Protein AF-A0A378AZD0-F1 (afdb_monomer_lite)

Secondary structure (DSSP, 8-state):
-GGGGGHHHHT--SHHHHHHHHHHHHHHHHHHHHHHHHHHHHHHHHHHHS------SS-TTGGGGSHHHHHHHHHHHHHHHTHHHHHHHHHHHHHHHHHHHHHS---SS-----S-------PPTT--HHHHHHHHHHHHHHHTTSTT-S------SSPPP--STTPPPPPPPPPP--

Radius of gyration: 32.62 Å; chains: 1; bounding box: 59×35×90 Å

Foldseek 3Di:
DCLVVCVVQCPDDDPVNVVSVVVNVVVNVVVVVVVVCCVPVVVVCVVVPDDPPDPDPPPPVVVCPPPVNVVVVVVVVVCVVPVVVVVVVVVVVVVVVVVVVVVDDPPVDDPPPDLDDDDDDDDDPPDDLVVQVVVQVVVVVVLVPDPSRPDDDDDGQWFDDCPDPPDDIDHRDDDDDD

InterPro domains:
  IPR001036 Acriflavin resistance protein [PF00873] (4-158)
  IPR001036 Acriflavin resistance protein [PTHR32063] (2-159)

Structure (mmCIF, N/CA/C/O backbone):
data_AF-A0A378AZD0-F1
#
_entry.id   AF-A0A378AZD0-F1
#
loop_
_atom_site.group_PDB
_atom_site.id
_atom_site.type_symbol
_atom_site.label_atom_id
_atom_site.label_alt_id
_atom_site.label_comp_id
_atom_site.label_asym_id
_atom_site.label_entity_id
_atom_site.label_seq_id
_atom_site.pdbx_PDB_ins_code
_atom_site.Cartn_x
_atom_site.Cartn_y
_atom_site.Cartn_z
_atom_site.occupancy
_atom_site.B_iso_or_equiv
_atom_site.auth_seq_id
_atom_site.auth_comp_id
_atom_site.auth_asym_id
_atom_site.auth_atom_id
_atom_site.pdbx_PDB_model_num
ATOM 1 N N . MET A 1 1 ? 16.806 6.838 -9.734 1.00 48.53 1 MET A N 1
ATOM 2 C CA . MET A 1 1 ? 16.761 6.603 -8.277 1.00 48.53 1 MET A CA 1
ATOM 3 C C . MET A 1 1 ? 15.336 6.814 -7.785 1.00 48.53 1 MET A C 1
ATOM 5 O O . MET A 1 1 ? 14.955 7.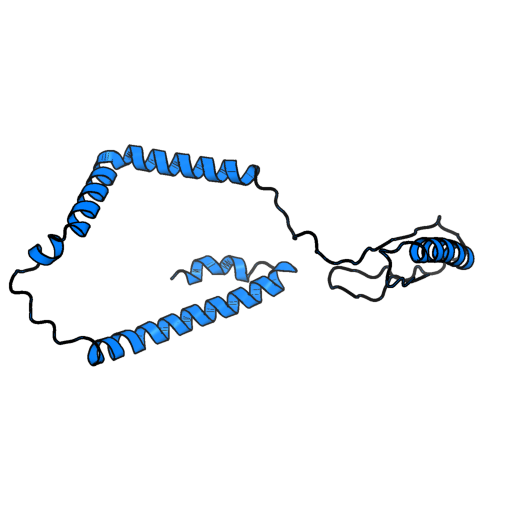938 -7.492 1.00 48.53 1 MET A O 1
ATOM 9 N N . THR A 1 2 ? 14.528 5.755 -7.748 1.00 61.97 2 THR A N 1
ATOM 10 C CA . THR A 1 2 ? 13.168 5.778 -7.173 1.00 61.97 2 THR A CA 1
ATOM 11 C C . THR A 1 2 ? 13.179 6.029 -5.660 1.00 61.97 2 THR A C 1
ATOM 13 O O . THR A 1 2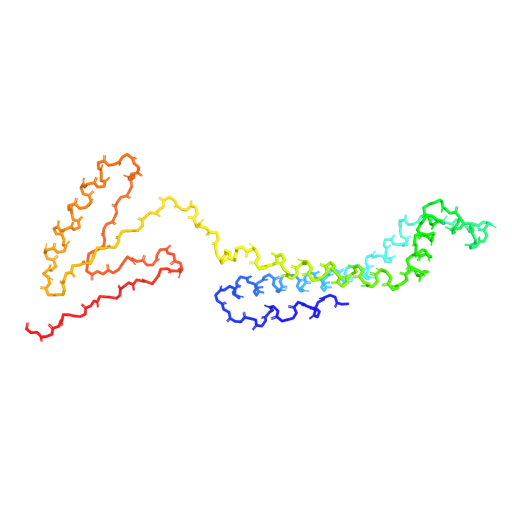 ? 12.199 6.533 -5.129 1.00 61.97 2 THR A O 1
ATOM 16 N N . ALA A 1 3 ? 14.310 5.777 -4.986 1.00 52.34 3 ALA A N 1
ATOM 17 C CA . ALA A 1 3 ? 14.507 5.983 -3.548 1.00 52.34 3 ALA A CA 1
ATOM 18 C C . ALA A 1 3 ? 14.202 7.415 -3.059 1.00 52.34 3 ALA A C 1
ATOM 20 O O . ALA A 1 3 ? 13.653 7.582 -1.976 1.00 52.34 3 ALA A O 1
ATOM 21 N N . VAL A 1 4 ? 14.478 8.450 -3.867 1.00 59.47 4 VAL A N 1
ATOM 22 C CA . VAL A 1 4 ? 14.195 9.854 -3.497 1.00 59.47 4 VAL A CA 1
ATOM 23 C C . VAL A 1 4 ? 12.686 10.129 -3.430 1.00 59.47 4 VAL A C 1
ATOM 25 O O . VAL A 1 4 ? 12.242 10.920 -2.606 1.00 59.47 4 VAL A O 1
ATOM 28 N N . GLY A 1 5 ? 11.878 9.422 -4.229 1.00 60.59 5 GLY A N 1
ATOM 29 C CA . GLY A 1 5 ? 10.417 9.562 -4.226 1.00 60.59 5 GLY A CA 1
ATOM 30 C C . GLY A 1 5 ? 9.735 9.007 -2.970 1.00 60.59 5 GLY A C 1
ATOM 31 O O . GLY A 1 5 ? 8.611 9.396 -2.675 1.00 60.59 5 GLY A O 1
ATOM 32 N N . PHE A 1 6 ? 10.414 8.143 -2.209 1.00 58.72 6 PHE A N 1
ATOM 33 C CA . PHE A 1 6 ? 9.895 7.568 -0.960 1.00 58.72 6 PHE A CA 1
ATOM 34 C C . PHE A 1 6 ? 10.314 8.350 0.292 1.00 58.72 6 PHE A C 1
ATOM 36 O O . PHE A 1 6 ? 9.790 8.093 1.373 1.00 58.72 6 PHE A O 1
ATOM 43 N N . MET A 1 7 ? 11.219 9.324 0.153 1.00 60.09 7 MET A N 1
ATOM 44 C CA . MET A 1 7 ? 11.733 10.145 1.252 1.00 60.09 7 MET A CA 1
ATOM 45 C C . MET A 1 7 ? 10.631 10.865 2.060 1.00 60.09 7 MET A C 1
ATOM 47 O O . MET A 1 7 ? 10.711 10.828 3.286 1.00 60.09 7 MET A O 1
ATOM 51 N N . PRO A 1 8 ? 9.566 11.442 1.459 1.00 58.66 8 PRO A N 1
ATOM 52 C CA . PRO A 1 8 ? 8.522 12.123 2.232 1.00 58.66 8 PRO A CA 1
ATOM 53 C C . PRO A 1 8 ? 7.730 11.190 3.163 1.00 58.66 8 PRO A C 1
ATOM 55 O O . PRO A 1 8 ? 7.283 11.618 4.222 1.00 58.66 8 PRO A O 1
ATOM 58 N N . ASN A 1 9 ? 7.587 9.908 2.803 1.00 53.44 9 ASN A N 1
ATOM 59 C CA . ASN A 1 9 ? 6.835 8.930 3.595 1.00 53.44 9 ASN A CA 1
ATOM 60 C C . ASN A 1 9 ? 7.584 8.500 4.870 1.00 53.44 9 ASN A C 1
ATOM 62 O O . ASN A 1 9 ? 6.956 8.102 5.844 1.00 53.44 9 ASN A O 1
ATOM 66 N N . GLY A 1 10 ? 8.919 8.606 4.877 1.00 52.84 10 GLY A N 1
ATOM 67 C CA . GLY A 1 10 ? 9.753 8.304 6.045 1.00 52.84 10 GLY A CA 1
ATOM 68 C C . GLY A 1 10 ? 9.723 9.380 7.139 1.00 52.84 10 GLY A C 1
ATOM 69 O O . GLY A 1 10 ? 10.073 9.089 8.277 1.00 52.84 10 GLY A O 1
ATOM 70 N N . PHE A 1 11 ? 9.281 10.606 6.825 1.00 56.31 11 PHE A N 1
ATOM 71 C CA . PHE A 1 11 ? 9.228 11.734 7.771 1.00 56.31 11 PHE A CA 1
ATOM 72 C C . PHE A 1 11 ? 7.817 12.043 8.307 1.00 56.31 11 PHE A C 1
ATOM 74 O O . PHE A 1 11 ? 7.649 12.979 9.088 1.00 56.31 11 PHE A O 1
ATOM 81 N N . ALA A 1 12 ? 6.793 11.274 7.920 1.00 46.94 12 ALA A N 1
ATOM 82 C CA . ALA A 1 12 ? 5.427 11.467 8.400 1.00 46.94 12 ALA A CA 1
ATOM 83 C C . ALA A 1 12 ? 5.257 10.893 9.823 1.00 46.94 12 ALA A C 1
ATOM 85 O O . ALA A 1 12 ? 5.116 9.685 10.012 1.00 46.94 12 ALA A O 1
ATOM 86 N N . GLN A 1 13 ? 5.274 11.763 10.837 1.00 48.28 13 GLN A N 1
ATOM 87 C CA . GLN A 1 13 ? 5.072 11.387 12.239 1.00 48.28 13 GLN A CA 1
ATOM 88 C C . GLN A 1 13 ? 3.575 11.247 12.572 1.00 48.28 13 GLN A C 1
ATOM 90 O O . GLN A 1 13 ? 2.888 12.228 12.843 1.00 48.28 13 GLN A O 1
ATOM 95 N N . SER A 1 14 ? 3.061 10.018 12.566 1.00 53.12 14 SER A N 1
ATOM 96 C CA . SER A 1 14 ? 1.822 9.641 13.269 1.00 53.12 14 SER A CA 1
ATOM 97 C C . SER A 1 14 ? 1.909 8.176 13.715 1.00 53.12 14 SER A C 1
ATOM 99 O O . SER A 1 14 ? 2.876 7.497 13.386 1.00 53.12 14 SER A O 1
ATOM 101 N N . THR A 1 15 ? 0.921 7.647 14.437 1.00 47.41 15 THR A N 1
ATOM 102 C CA . THR A 1 15 ? 0.845 6.226 14.844 1.00 47.41 15 THR A CA 1
ATOM 103 C C . THR A 1 15 ? 0.837 5.256 13.646 1.00 47.41 15 THR A C 1
ATOM 105 O O . THR A 1 15 ? 1.221 4.098 13.776 1.00 47.41 15 THR A O 1
ATOM 108 N N . ALA A 1 16 ? 0.471 5.731 12.448 1.00 51.31 16 ALA A N 1
ATOM 109 C CA . ALA A 1 16 ? 0.662 5.006 11.184 1.00 51.31 16 ALA A CA 1
ATOM 110 C C . ALA A 1 16 ? 2.125 5.046 10.684 1.00 51.31 16 ALA A C 1
ATOM 112 O O . ALA A 1 16 ? 2.561 4.183 9.924 1.00 51.31 16 ALA A O 1
ATOM 113 N N . GLY A 1 17 ? 2.886 6.040 11.137 1.00 50.47 17 GLY A N 1
ATOM 114 C CA . GLY A 1 17 ? 4.304 6.261 10.883 1.00 50.47 17 GLY A CA 1
ATOM 115 C C . GLY A 1 17 ? 5.227 5.247 11.554 1.00 50.47 17 GLY A C 1
ATOM 116 O O . GLY A 1 17 ? 6.285 4.987 11.006 1.00 50.47 17 GLY A O 1
ATOM 117 N N . GLU A 1 18 ? 4.849 4.601 12.662 1.00 58.09 18 GLU A N 1
ATOM 118 C CA . GLU A 1 18 ? 5.684 3.544 13.268 1.00 58.09 18 GLU A CA 1
ATOM 119 C C . GLU A 1 18 ? 5.744 2.296 12.362 1.00 58.09 18 GLU A C 1
ATOM 121 O O . GLU A 1 18 ? 6.824 1.784 12.057 1.00 58.09 18 GLU A O 1
ATOM 126 N N . TYR A 1 19 ? 4.598 1.885 11.805 1.00 58.69 19 TYR A N 1
ATOM 127 C CA . TYR A 1 19 ? 4.525 0.821 10.797 1.00 58.69 19 TYR A CA 1
ATOM 128 C C . TYR A 1 19 ? 5.095 1.256 9.438 1.00 58.69 19 TYR A C 1
ATOM 130 O O . TYR A 1 19 ? 5.843 0.503 8.808 1.00 58.69 19 TYR A O 1
ATOM 138 N N . ALA A 1 20 ? 4.783 2.473 8.981 1.00 63.88 20 ALA A N 1
ATOM 139 C CA . ALA A 1 20 ? 5.279 2.985 7.703 1.00 63.88 20 ALA A CA 1
ATOM 140 C C . ALA A 1 20 ? 6.798 3.250 7.709 1.00 63.88 20 ALA A C 1
ATOM 142 O O . ALA A 1 20 ? 7.456 3.036 6.689 1.00 63.88 20 ALA A O 1
ATOM 143 N N . SER A 1 21 ? 7.370 3.651 8.849 1.00 64.12 21 SER A N 1
ATOM 144 C CA . SER A 1 21 ? 8.811 3.877 9.029 1.00 64.12 21 SER A CA 1
ATOM 145 C C . SER A 1 21 ? 9.600 2.575 8.916 1.00 64.12 21 SER A C 1
ATOM 147 O O . SER A 1 21 ? 10.607 2.526 8.209 1.00 64.12 21 SER A O 1
ATOM 149 N N . ASN A 1 22 ? 9.115 1.481 9.517 1.00 75.19 22 ASN A N 1
ATOM 150 C CA . ASN A 1 22 ? 9.787 0.187 9.390 1.00 75.19 22 ASN A CA 1
ATOM 151 C C . ASN A 1 22 ? 9.816 -0.299 7.928 1.00 75.19 22 ASN A C 1
ATOM 153 O O . ASN A 1 22 ? 10.861 -0.705 7.419 1.00 75.19 22 ASN A O 1
ATOM 157 N N . VAL A 1 23 ? 8.694 -0.181 7.206 1.00 77.44 23 VAL A N 1
ATOM 158 C CA . VAL A 1 23 ? 8.630 -0.519 5.771 1.00 77.44 23 VAL A CA 1
ATOM 159 C C . VAL A 1 23 ? 9.570 0.365 4.948 1.00 77.44 23 VAL A C 1
ATOM 161 O O . VAL A 1 23 ? 10.240 -0.136 4.045 1.00 77.44 23 VAL A O 1
ATOM 164 N N . PHE A 1 24 ? 9.669 1.658 5.268 1.00 74.56 24 PHE A N 1
ATOM 165 C CA . PHE A 1 24 ? 10.595 2.571 4.600 1.00 74.56 24 PHE A CA 1
ATOM 166 C C . PHE A 1 24 ? 12.053 2.109 4.726 1.00 74.56 24 PHE A C 1
ATOM 168 O O . PHE A 1 24 ? 12.743 2.007 3.709 1.00 74.56 24 PHE A O 1
ATOM 175 N N . TRP A 1 25 ? 12.511 1.770 5.935 1.00 77.81 25 TRP A N 1
ATOM 176 C CA . TRP A 1 25 ? 13.877 1.280 6.147 1.00 77.81 25 TRP A CA 1
ATOM 177 C C . TRP A 1 25 ? 14.139 -0.048 5.434 1.00 77.81 25 TRP A C 1
ATOM 179 O O . TRP A 1 25 ? 15.169 -0.185 4.770 1.00 77.81 25 TRP A O 1
ATOM 189 N N . ILE A 1 26 ? 13.191 -0.991 5.492 1.00 85.69 26 ILE A N 1
ATOM 190 C CA . ILE A 1 26 ? 13.295 -2.288 4.804 1.00 85.69 26 ILE A CA 1
ATOM 191 C C . ILE A 1 26 ? 13.440 -2.086 3.292 1.00 85.69 26 ILE A C 1
ATOM 193 O O . ILE A 1 26 ? 14.370 -2.614 2.682 1.00 85.69 26 ILE A O 1
ATOM 197 N N . VAL A 1 2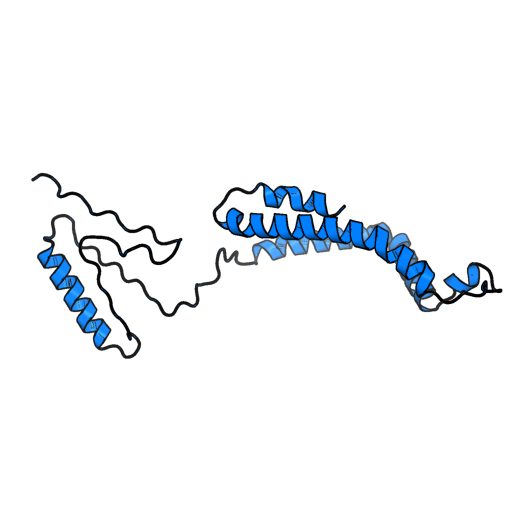7 ? 12.556 -1.296 2.678 1.00 83.44 27 VAL A N 1
ATOM 198 C CA . VAL A 1 27 ? 12.573 -1.052 1.227 1.00 83.44 27 VAL A CA 1
ATOM 199 C C . VAL A 1 27 ? 13.803 -0.242 0.817 1.00 83.44 27 VAL A C 1
ATOM 201 O O . VAL A 1 27 ? 14.426 -0.548 -0.200 1.00 83.44 27 VAL A O 1
ATOM 204 N N . GLY A 1 28 ? 14.188 0.764 1.605 1.00 82.81 28 GLY A N 1
ATOM 205 C CA . GLY A 1 28 ? 15.366 1.589 1.346 1.00 82.81 28 GLY A CA 1
ATOM 206 C C . GLY A 1 28 ? 16.655 0.767 1.337 1.00 82.81 28 GLY A C 1
ATOM 207 O O . GLY A 1 28 ? 17.402 0.804 0.356 1.00 82.81 28 GLY A O 1
ATOM 208 N N . ILE A 1 29 ? 16.882 -0.029 2.386 1.00 87.19 29 ILE A N 1
ATOM 209 C CA . ILE A 1 29 ? 18.045 -0.921 2.476 1.00 87.19 29 ILE A CA 1
ATOM 210 C C . ILE A 1 29 ? 17.991 -1.982 1.368 1.00 87.19 29 ILE A C 1
ATOM 212 O O . ILE A 1 29 ? 19.007 -2.217 0.714 1.00 87.19 29 ILE A O 1
ATOM 216 N N . ALA A 1 30 ? 16.821 -2.569 1.090 1.00 89.44 30 ALA A N 1
ATOM 217 C CA . ALA A 1 30 ? 16.664 -3.564 0.028 1.00 89.44 30 ALA A CA 1
ATOM 218 C C . ALA A 1 30 ? 16.992 -3.005 -1.366 1.00 89.44 30 ALA A C 1
ATOM 220 O O . ALA A 1 30 ? 17.648 -3.688 -2.151 1.00 89.44 30 ALA A O 1
ATOM 221 N N . LEU A 1 31 ? 16.597 -1.767 -1.682 1.00 88.44 31 LEU A N 1
ATOM 222 C CA . LEU A 1 31 ? 16.922 -1.128 -2.964 1.00 88.44 31 LEU A CA 1
ATOM 223 C C . LEU A 1 31 ? 18.421 -0.844 -3.104 1.00 88.44 31 LEU A C 1
ATOM 225 O O . LEU A 1 31 ? 18.983 -1.068 -4.177 1.00 88.44 31 LEU A O 1
ATOM 229 N N . ILE A 1 32 ? 19.076 -0.382 -2.034 1.00 88.62 32 ILE A N 1
ATOM 230 C CA . ILE A 1 32 ? 20.527 -0.140 -2.033 1.00 88.62 32 ILE A CA 1
ATOM 231 C C . ILE A 1 32 ? 21.280 -1.466 -2.178 1.00 88.62 32 ILE A C 1
ATOM 233 O O . ILE A 1 32 ? 22.140 -1.591 -3.050 1.00 88.62 32 ILE A O 1
ATOM 237 N N . ALA A 1 33 ? 20.919 -2.478 -1.384 1.00 92.12 33 ALA A N 1
ATOM 238 C CA . ALA A 1 33 ? 21.508 -3.810 -1.472 1.00 92.12 33 ALA A CA 1
ATOM 239 C C . ALA A 1 33 ? 21.285 -4.431 -2.860 1.00 92.12 33 ALA A C 1
ATOM 241 O O . ALA A 1 33 ? 22.228 -4.930 -3.470 1.00 92.12 33 ALA A O 1
ATOM 242 N N . SER A 1 34 ? 20.070 -4.329 -3.410 1.00 92.00 34 SER A N 1
ATOM 243 C CA . SER A 1 34 ? 19.749 -4.806 -4.758 1.00 92.00 34 SER A CA 1
ATOM 244 C C . SER A 1 34 ? 20.562 -4.091 -5.832 1.00 92.00 34 SER A C 1
ATOM 246 O O . SER A 1 34 ? 20.947 -4.737 -6.805 1.00 92.00 34 SER A O 1
ATOM 248 N N . TRP A 1 35 ? 20.827 -2.791 -5.688 1.00 92.69 35 TRP A N 1
ATOM 249 C CA . TRP A 1 35 ? 21.672 -2.055 -6.626 1.00 92.69 35 TRP A CA 1
ATOM 250 C C . TRP A 1 35 ? 23.121 -2.551 -6.580 1.00 92.69 35 TRP A C 1
ATOM 252 O O . TRP A 1 35 ? 23.690 -2.831 -7.634 1.00 92.69 35 TRP A O 1
ATOM 262 N N . ILE A 1 36 ? 23.687 -2.745 -5.384 1.00 93.31 36 ILE A N 1
ATOM 263 C CA . ILE A 1 36 ? 25.045 -3.294 -5.215 1.00 93.31 36 ILE A CA 1
ATOM 264 C C . ILE A 1 36 ? 25.134 -4.687 -5.846 1.00 93.31 36 ILE A C 1
ATOM 266 O O . ILE A 1 36 ? 26.022 -4.950 -6.659 1.00 93.31 36 ILE A O 1
ATOM 270 N N . VAL A 1 37 ? 24.180 -5.566 -5.522 1.00 93.75 37 VAL A N 1
ATOM 271 C CA . VAL A 1 37 ? 24.113 -6.919 -6.087 1.00 93.75 37 VAL A CA 1
ATOM 272 C C . VAL A 1 37 ? 23.986 -6.856 -7.606 1.00 93.75 37 VAL A C 1
ATOM 274 O O . VAL A 1 37 ? 24.740 -7.532 -8.293 1.00 93.75 37 VAL A O 1
ATOM 277 N N . ALA A 1 38 ? 23.106 -6.018 -8.156 1.00 92.06 38 ALA A N 1
ATOM 278 C CA . ALA A 1 38 ? 22.947 -5.890 -9.601 1.00 92.06 38 ALA A CA 1
ATOM 279 C C . ALA A 1 38 ? 24.237 -5.411 -10.284 1.00 92.06 38 ALA A C 1
ATOM 281 O O . ALA A 1 38 ? 24.615 -5.974 -11.309 1.00 92.06 38 ALA A O 1
ATOM 282 N N . VAL A 1 39 ? 24.942 -4.426 -9.725 1.00 92.44 39 VAL A N 1
ATOM 283 C CA . VAL A 1 39 ? 26.189 -3.904 -10.311 1.00 92.44 39 VAL A CA 1
ATOM 284 C C . VAL A 1 39 ? 27.319 -4.938 -10.280 1.00 92.44 39 VAL A C 1
ATOM 286 O O . VAL A 1 39 ? 28.122 -4.961 -11.206 1.00 92.44 39 VAL A O 1
ATOM 289 N N . ILE A 1 40 ? 27.374 -5.810 -9.269 1.00 91.56 40 ILE A N 1
ATOM 290 C CA . ILE A 1 40 ? 28.446 -6.810 -9.116 1.00 91.56 40 ILE A CA 1
ATOM 291 C C . ILE A 1 40 ? 28.102 -8.132 -9.818 1.00 91.56 40 ILE A C 1
ATOM 293 O O . ILE A 1 40 ? 28.906 -8.668 -10.581 1.00 91.56 40 ILE A O 1
ATOM 297 N N . PHE A 1 41 ? 26.902 -8.667 -9.594 1.00 89.00 41 PHE A N 1
ATOM 298 C CA . PHE A 1 41 ? 26.500 -9.975 -10.115 1.00 89.00 41 PHE A CA 1
ATOM 299 C C . PHE A 1 41 ? 26.119 -9.932 -11.592 1.00 89.00 41 PHE A C 1
ATOM 301 O O . PHE A 1 41 ? 26.396 -10.896 -12.298 1.00 89.00 41 PHE A O 1
ATOM 308 N N . THR A 1 42 ? 25.522 -8.845 -12.097 1.00 90.31 42 THR A N 1
ATOM 309 C CA . THR A 1 42 ? 25.151 -8.764 -13.524 1.00 90.31 42 THR A CA 1
ATOM 310 C C . THR A 1 42 ? 26.358 -8.894 -14.459 1.00 90.31 42 THR A C 1
ATOM 312 O O . THR A 1 42 ? 26.271 -9.703 -15.381 1.00 90.31 42 THR A O 1
ATOM 315 N N . PRO A 1 43 ? 27.492 -8.185 -14.268 1.00 87.38 43 PRO A N 1
ATOM 316 C CA . PRO A 1 43 ? 28.665 -8.400 -15.114 1.00 87.38 43 PRO A CA 1
ATOM 317 C C . PRO A 1 43 ? 29.308 -9.769 -14.871 1.00 87.38 43 PRO A C 1
ATOM 319 O O . PRO A 1 43 ? 29.738 -10.406 -15.828 1.00 87.38 43 PRO A O 1
ATOM 322 N N . TRP A 1 44 ? 29.325 -10.264 -13.628 1.00 87.81 44 TRP A N 1
ATOM 323 C CA . TRP A 1 44 ? 29.899 -11.575 -13.309 1.00 87.81 44 TRP A CA 1
ATOM 324 C C . TRP A 1 44 ? 29.152 -12.730 -13.999 1.00 87.81 44 TRP A C 1
ATOM 326 O O . TRP A 1 44 ? 29.775 -13.557 -14.672 1.00 87.81 44 TRP A O 1
ATOM 336 N N . LEU A 1 45 ? 27.816 -12.736 -13.918 1.00 84.75 45 LEU A N 1
ATOM 337 C CA . LEU A 1 45 ? 26.948 -13.645 -14.676 1.00 84.75 45 LEU A CA 1
ATOM 338 C C . LEU A 1 45 ? 27.048 -13.373 -16.180 1.00 84.75 45 LEU A C 1
ATOM 340 O O . LEU A 1 45 ? 27.027 -14.306 -16.976 1.00 84.75 45 LEU A O 1
ATOM 344 N N . GLY A 1 46 ? 27.204 -12.105 -16.564 1.00 82.69 46 GLY A N 1
ATOM 345 C CA . GLY A 1 46 ? 27.435 -11.659 -17.933 1.00 82.69 46 GLY A CA 1
ATOM 346 C C . GLY A 1 46 ? 28.595 -12.387 -18.615 1.00 82.69 46 GLY A C 1
ATOM 347 O O . GLY A 1 46 ? 28.475 -12.778 -19.768 1.00 82.69 46 GLY A O 1
ATOM 348 N N . VAL A 1 47 ? 29.692 -12.610 -17.893 1.00 83.62 47 VAL A N 1
ATOM 349 C CA . VAL A 1 47 ? 30.882 -13.301 -18.413 1.00 83.62 47 VAL A CA 1
ATOM 350 C C . VAL A 1 47 ? 30.737 -14.828 -18.376 1.00 83.62 47 VAL A C 1
ATOM 352 O O . VAL A 1 47 ? 31.273 -15.504 -19.245 1.00 83.62 47 VAL A O 1
ATOM 355 N N . HIS A 1 48 ? 30.010 -15.386 -17.403 1.00 80.12 48 HIS A N 1
ATOM 356 C CA . HIS A 1 48 ? 29.936 -16.843 -17.206 1.00 80.12 48 HIS A CA 1
ATOM 357 C C . HIS A 1 48 ? 28.770 -17.529 -17.931 1.00 80.12 48 HIS A C 1
ATOM 359 O O . HIS A 1 48 ? 28.874 -18.705 -18.270 1.00 80.12 48 HIS A O 1
ATOM 365 N N . LEU A 1 49 ? 27.648 -16.834 -18.138 1.00 81.44 49 LEU A N 1
ATOM 366 C CA . LEU A 1 49 ? 26.422 -17.415 -18.702 1.00 81.44 49 LEU A CA 1
ATOM 367 C C . LEU A 1 49 ? 26.132 -16.994 -20.141 1.00 81.44 49 LEU A C 1
ATOM 369 O O . LEU A 1 49 ? 25.323 -17.660 -20.790 1.00 81.44 49 LEU A O 1
ATOM 373 N N . LEU A 1 50 ? 26.712 -15.900 -20.649 1.00 76.56 50 LEU A N 1
ATOM 374 C CA . LEU A 1 50 ? 26.455 -15.517 -22.036 1.00 76.56 50 LEU A CA 1
ATOM 375 C C . LEU A 1 50 ? 27.303 -16.386 -22.973 1.00 76.56 50 LEU A C 1
ATOM 377 O O . LEU A 1 50 ? 28.526 -16.309 -22.917 1.00 76.56 50 LEU A O 1
ATOM 381 N N . PRO A 1 51 ? 26.680 -17.165 -23.875 1.00 72.00 51 PRO A N 1
ATOM 382 C CA . PRO A 1 51 ? 27.418 -17.817 -24.945 1.00 72.00 51 PRO A CA 1
ATOM 383 C C . PRO A 1 51 ? 28.011 -16.759 -25.878 1.00 72.00 51 PRO A C 1
ATOM 385 O O . PRO A 1 51 ? 27.369 -15.731 -26.131 1.00 72.00 51 PRO A O 1
ATOM 388 N N . ASP A 1 52 ? 29.194 -17.041 -26.430 1.00 70.25 52 ASP A N 1
ATOM 389 C CA . ASP A 1 52 ? 29.849 -16.201 -27.433 1.00 70.25 52 ASP A CA 1
ATOM 390 C C . ASP A 1 52 ? 28.890 -15.933 -28.595 1.00 70.25 52 ASP A C 1
ATOM 392 O O . ASP A 1 52 ? 28.636 -16.773 -29.469 1.00 70.25 52 ASP A O 1
ATOM 396 N N . ARG A 1 53 ? 28.300 -14.736 -28.597 1.00 59.66 53 ARG A N 1
ATOM 397 C CA . ARG A 1 53 ? 27.430 -14.309 -29.684 1.00 59.66 53 ARG A CA 1
ATOM 398 C C . ARG A 1 53 ? 28.309 -14.016 -30.887 1.00 59.66 53 ARG A C 1
ATOM 400 O O . ARG A 1 53 ? 28.962 -12.978 -30.945 1.00 59.66 53 ARG A O 1
ATOM 407 N N . LYS A 1 54 ? 28.285 -14.925 -31.867 1.00 58.22 54 LYS A N 1
ATOM 408 C CA . LYS A 1 54 ? 28.842 -14.673 -33.200 1.00 58.22 54 LYS A CA 1
ATOM 409 C C . LYS A 1 54 ? 28.304 -13.326 -33.706 1.00 58.22 54 LYS A C 1
ATOM 411 O O . LYS A 1 54 ? 27.088 -13.117 -33.631 1.00 58.22 54 LYS A O 1
ATOM 416 N N . PRO A 1 55 ? 29.164 -12.417 -34.196 1.00 56.62 55 PRO A N 1
ATOM 417 C CA . PRO A 1 55 ? 28.713 -11.141 -34.728 1.00 56.62 55 PRO A CA 1
ATOM 418 C C . PRO A 1 55 ? 27.706 -11.418 -35.844 1.00 56.62 55 PRO A C 1
ATOM 420 O O . PRO A 1 55 ? 27.979 -12.167 -36.782 1.00 56.62 55 PRO A O 1
ATOM 423 N N . VAL A 1 56 ? 26.499 -10.876 -35.694 1.00 57.19 56 VAL A N 1
ATOM 424 C CA . VAL A 1 56 ? 25.432 -11.046 -36.677 1.00 57.19 56 VAL A CA 1
ATOM 425 C C . VAL A 1 56 ? 25.899 -10.366 -37.964 1.00 57.19 56 VAL A C 1
ATOM 427 O O . VAL A 1 56 ? 26.061 -9.150 -38.000 1.00 57.19 56 VAL A O 1
ATOM 430 N N . ALA A 1 57 ? 26.147 -11.158 -39.009 1.00 54.31 57 ALA A N 1
ATOM 431 C CA . ALA A 1 57 ? 26.662 -10.688 -40.299 1.00 54.31 57 ALA A CA 1
ATOM 432 C C . ALA A 1 57 ? 25.722 -9.691 -41.006 1.00 54.31 57 ALA A C 1
ATOM 434 O O . ALA A 1 57 ? 26.146 -8.932 -41.872 1.00 54.31 57 ALA A O 1
ATOM 435 N N . ALA A 1 58 ? 24.447 -9.654 -40.615 1.00 53.38 58 ALA A N 1
ATOM 436 C CA . ALA A 1 58 ? 23.526 -8.603 -41.004 1.00 53.38 58 ALA A CA 1
ATOM 437 C C . ALA A 1 58 ? 23.636 -7.469 -39.977 1.00 53.38 58 ALA A C 1
ATOM 439 O O . ALA A 1 58 ? 23.129 -7.589 -38.861 1.00 53.38 58 ALA A O 1
ATOM 440 N N . GLY A 1 59 ? 24.350 -6.402 -40.347 1.00 56.50 59 GLY A N 1
ATOM 441 C CA . GLY A 1 59 ? 24.597 -5.234 -39.502 1.00 56.50 59 GLY A CA 1
ATOM 442 C C . GLY A 1 59 ? 23.331 -4.650 -38.867 1.00 56.50 59 GLY A C 1
ATOM 443 O O . GLY A 1 59 ? 22.216 -5.028 -39.215 1.00 56.50 59 GLY A O 1
ATOM 444 N N . HIS A 1 60 ? 23.525 -3.703 -37.942 1.00 56.56 60 HIS A N 1
ATOM 445 C CA . HIS A 1 60 ? 22.553 -3.044 -37.048 1.00 56.56 60 HIS A CA 1
ATOM 446 C C . HIS A 1 60 ? 21.086 -2.892 -37.524 1.00 56.56 60 HIS A C 1
ATOM 448 O O . HIS A 1 60 ? 20.200 -2.809 -36.683 1.00 56.56 60 HIS A O 1
ATOM 454 N N . ALA A 1 61 ? 20.794 -2.886 -38.826 1.00 57.84 61 ALA A N 1
ATOM 455 C CA . ALA A 1 61 ? 19.455 -2.944 -39.411 1.00 57.84 61 ALA A CA 1
ATOM 456 C C . ALA A 1 61 ? 18.657 -4.233 -39.098 1.00 57.84 61 ALA A C 1
ATOM 458 O O . ALA A 1 61 ? 17.461 -4.137 -38.832 1.00 57.84 61 ALA A O 1
ATOM 459 N N . ALA A 1 62 ? 19.278 -5.421 -39.061 1.00 59.09 62 ALA A N 1
ATOM 460 C CA . ALA A 1 62 ? 18.546 -6.683 -38.851 1.00 59.09 62 ALA A CA 1
ATOM 461 C C . ALA A 1 62 ? 17.981 -6.837 -37.425 1.00 59.09 62 ALA A C 1
ATOM 463 O O . ALA A 1 62 ? 16.964 -7.498 -37.218 1.00 59.09 62 ALA A O 1
ATOM 464 N N . LEU A 1 63 ? 18.596 -6.175 -36.438 1.00 60.81 63 LEU A N 1
ATOM 465 C CA . LEU A 1 63 ? 18.099 -6.135 -35.056 1.00 60.81 63 LEU A CA 1
ATOM 466 C C . LEU A 1 63 ? 16.784 -5.343 -34.944 1.00 60.81 63 LEU A C 1
ATOM 468 O O . LEU A 1 63 ? 15.915 -5.680 -34.136 1.00 60.81 63 LEU A O 1
ATOM 472 N N . TYR A 1 64 ? 16.614 -4.326 -35.793 1.00 60.97 64 TYR A N 1
ATOM 473 C CA . TYR A 1 64 ? 15.437 -3.458 -35.825 1.00 60.97 64 TYR A CA 1
ATOM 474 C C . TYR A 1 64 ? 14.327 -3.953 -36.755 1.00 60.97 64 TYR A C 1
ATOM 476 O O . TYR A 1 64 ? 13.248 -3.365 -36.776 1.00 60.97 64 TYR A O 1
ATOM 484 N N . ASP A 1 65 ? 14.537 -5.050 -37.482 1.00 66.19 65 ASP A N 1
ATOM 485 C CA . ASP A 1 65 ? 13.532 -5.587 -38.403 1.00 66.19 65 ASP A CA 1
ATOM 486 C C . ASP A 1 65 ? 12.665 -6.696 -37.794 1.00 66.19 65 ASP A C 1
ATOM 488 O O . ASP A 1 65 ? 11.876 -7.363 -38.463 1.00 66.19 65 ASP A O 1
ATOM 492 N N . THR A 1 66 ? 12.744 -6.871 -36.471 1.00 80.62 66 THR A N 1
ATOM 493 C CA . THR A 1 66 ? 11.827 -7.767 -35.770 1.00 80.62 66 THR A CA 1
ATOM 494 C C . THR A 1 66 ? 10.388 -7.232 -35.833 1.00 80.62 66 THR A C 1
ATOM 496 O O . THR A 1 66 ? 10.129 -6.048 -35.584 1.00 80.62 66 THR A O 1
ATOM 499 N N . PRO A 1 67 ? 9.385 -8.098 -36.074 1.00 80.69 67 PRO A N 1
ATOM 500 C CA . PRO A 1 67 ? 7.993 -7.672 -36.242 1.00 80.69 67 PRO A CA 1
ATOM 501 C C . PRO A 1 67 ? 7.419 -6.971 -35.000 1.00 80.69 67 PRO A C 1
ATOM 503 O O . PRO A 1 67 ? 6.534 -6.122 -35.120 1.00 80.69 67 PRO A O 1
ATOM 506 N N . ARG A 1 68 ? 7.936 -7.277 -33.800 1.00 83.31 68 ARG A N 1
ATOM 507 C CA . ARG A 1 68 ? 7.584 -6.574 -32.553 1.00 83.31 68 ARG A CA 1
A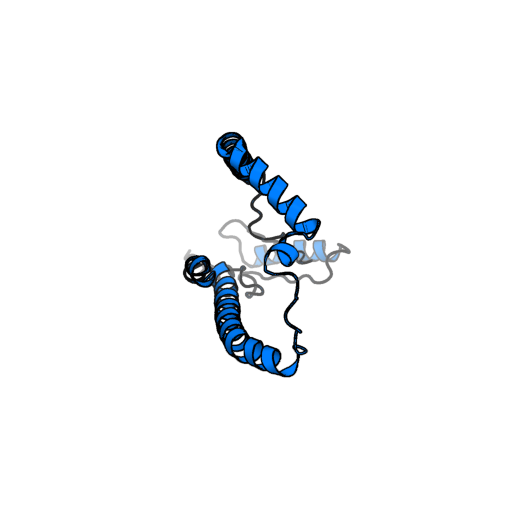TOM 508 C C . ARG A 1 68 ? 8.112 -5.139 -32.538 1.00 83.31 68 ARG A C 1
ATOM 510 O O . ARG A 1 68 ? 7.350 -4.228 -32.216 1.00 83.31 68 ARG A O 1
ATOM 517 N N . TYR A 1 69 ? 9.366 -4.933 -32.940 1.00 84.75 69 TYR A N 1
ATOM 518 C CA . TYR A 1 69 ? 9.968 -3.605 -33.015 1.00 84.75 69 TYR A CA 1
ATOM 519 C C . TYR A 1 69 ? 9.229 -2.722 -34.025 1.00 84.75 69 TYR A C 1
ATOM 521 O O . TYR A 1 69 ? 8.855 -1.595 -33.709 1.00 84.75 69 TYR A O 1
ATOM 529 N N . GLN A 1 70 ? 8.902 -3.260 -35.202 1.00 85.19 70 GLN A N 1
ATOM 530 C CA . GLN A 1 70 ? 8.175 -2.514 -36.232 1.00 85.19 70 GLN A CA 1
ATOM 531 C C . GLN A 1 70 ? 6.741 -2.135 -35.808 1.00 85.19 70 GLN A C 1
ATOM 533 O O . GLN A 1 70 ? 6.238 -1.079 -36.204 1.00 85.19 70 GLN A O 1
ATOM 538 N N . ARG A 1 71 ? 6.064 -2.959 -34.990 1.00 86.69 71 ARG A N 1
ATOM 539 C CA . ARG A 1 71 ? 4.765 -2.599 -34.381 1.00 86.69 71 ARG A CA 1
ATOM 540 C C . ARG A 1 71 ? 4.916 -1.484 -33.351 1.00 86.69 71 ARG A C 1
ATOM 542 O O . ARG A 1 71 ? 4.161 -0.515 -33.408 1.00 86.69 71 ARG A O 1
ATOM 549 N N . PHE A 1 72 ? 5.893 -1.604 -32.452 1.00 88.94 72 PHE A N 1
ATOM 550 C CA . PHE A 1 72 ? 6.185 -0.579 -31.449 1.00 88.94 72 PHE A CA 1
ATOM 551 C C . PHE A 1 72 ? 6.523 0.760 -32.110 1.00 88.94 72 PHE A C 1
ATOM 553 O O . PHE A 1 72 ? 5.917 1.779 -31.783 1.00 88.94 72 PHE A O 1
ATOM 560 N N . ARG A 1 73 ? 7.401 0.743 -33.119 1.00 87.88 73 ARG A N 1
ATOM 561 C CA . ARG A 1 73 ? 7.777 1.922 -33.904 1.00 87.88 73 ARG A CA 1
ATOM 562 C C . ARG A 1 73 ? 6.562 2.580 -34.550 1.00 87.88 73 ARG A C 1
ATOM 564 O O . ARG A 1 73 ? 6.385 3.781 -34.399 1.00 87.88 73 ARG A O 1
ATOM 571 N N . ARG A 1 74 ? 5.682 1.810 -35.201 1.00 89.44 74 ARG A N 1
ATOM 572 C CA . ARG A 1 74 ? 4.440 2.345 -35.794 1.00 89.44 74 ARG A CA 1
ATOM 573 C C . ARG A 1 74 ? 3.530 3.004 -34.759 1.00 89.44 74 ARG A C 1
ATOM 575 O O . ARG A 1 74 ? 2.971 4.064 -35.036 1.00 89.44 74 ARG A O 1
ATOM 582 N N . LEU A 1 75 ? 3.374 2.395 -33.585 1.00 89.31 75 LEU A N 1
ATOM 583 C CA . LEU A 1 75 ? 2.564 2.956 -32.506 1.00 89.31 75 LEU A CA 1
ATOM 584 C C . LEU A 1 75 ? 3.183 4.255 -31.972 1.00 89.31 75 LEU A C 1
ATOM 586 O O . LEU A 1 75 ? 2.489 5.265 -31.879 1.00 89.31 75 LEU A O 1
ATOM 590 N N . LEU A 1 76 ? 4.495 4.262 -31.737 1.00 89.81 76 LEU A N 1
ATOM 591 C CA . LEU A 1 76 ? 5.242 5.436 -31.296 1.00 89.81 76 LEU A CA 1
ATOM 592 C C . LEU A 1 76 ? 5.155 6.588 -32.308 1.00 89.81 76 LEU A C 1
ATOM 594 O O . LEU A 1 76 ? 4.852 7.718 -31.931 1.00 89.81 76 LEU A O 1
ATOM 598 N N . THR A 1 77 ? 5.341 6.315 -33.602 1.00 90.50 77 THR A N 1
ATOM 599 C CA . THR A 1 77 ? 5.224 7.339 -34.651 1.00 90.50 77 THR A CA 1
ATOM 600 C C . THR A 1 77 ? 3.811 7.922 -34.711 1.00 90.50 77 THR A C 1
ATOM 602 O O . THR A 1 77 ? 3.662 9.132 -34.868 1.00 90.50 77 THR A O 1
ATOM 605 N N . ARG A 1 78 ? 2.763 7.107 -34.521 1.00 90.00 78 ARG A N 1
ATOM 606 C CA . ARG A 1 78 ? 1.373 7.598 -34.456 1.00 90.00 78 ARG A CA 1
ATOM 607 C C . ARG A 1 78 ? 1.117 8.476 -33.233 1.00 90.00 78 ARG A C 1
ATOM 609 O O . ARG A 1 78 ? 0.443 9.495 -33.372 1.00 90.00 78 ARG A O 1
ATOM 616 N N . VAL A 1 79 ? 1.658 8.096 -32.075 1.00 90.06 79 VAL A N 1
ATOM 617 C CA . VAL A 1 79 ? 1.577 8.868 -30.824 1.00 90.06 79 VAL A CA 1
ATOM 618 C C . VAL A 1 79 ? 2.251 10.231 -30.990 1.00 90.06 79 VAL A C 1
ATOM 620 O O . VAL A 1 79 ? 1.652 11.250 -30.658 1.00 90.06 79 VAL A O 1
ATOM 623 N N . ILE A 1 80 ? 3.449 10.267 -31.580 1.00 90.25 80 ILE A N 1
ATOM 624 C CA . ILE A 1 80 ? 4.195 11.510 -31.826 1.00 90.25 80 ILE A CA 1
ATOM 625 C C . ILE A 1 80 ? 3.483 12.390 -32.863 1.00 90.25 80 ILE A C 1
ATOM 627 O O . ILE A 1 80 ? 3.346 13.596 -32.653 1.00 90.25 80 ILE A O 1
ATOM 631 N N . ALA A 1 81 ? 2.976 11.802 -33.952 1.00 91.50 81 ALA A N 1
ATOM 632 C CA . ALA A 1 81 ? 2.229 12.533 -34.977 1.00 91.50 81 ALA A CA 1
ATOM 633 C C . ALA A 1 81 ? 0.950 13.185 -34.418 1.00 91.50 81 ALA A C 1
ATOM 635 O O . ALA A 1 81 ? 0.570 14.271 -34.845 1.00 91.50 81 ALA A O 1
ATOM 636 N N . HIS A 1 82 ? 0.320 12.563 -33.418 1.00 92.06 82 HIS A N 1
ATOM 637 C CA . HIS A 1 82 ? -0.888 13.065 -32.759 1.00 92.06 82 HIS A CA 1
ATOM 638 C C . HIS A 1 82 ? -0.615 13.576 -31.337 1.00 92.06 82 HIS A C 1
ATOM 640 O O . HIS A 1 82 ? -1.493 13.483 -30.475 1.00 92.06 82 HIS A O 1
ATOM 646 N N . LYS A 1 83 ? 0.577 14.140 -31.084 1.00 89.81 83 LYS A N 1
ATOM 647 C CA . LYS A 1 83 ? 1.034 14.562 -29.745 1.00 89.81 83 LYS A CA 1
ATOM 648 C C . LYS A 1 83 ? 0.009 15.384 -28.955 1.00 89.81 83 LYS A C 1
ATOM 650 O O . LYS A 1 83 ? -0.148 15.161 -27.762 1.00 89.81 83 LYS A O 1
ATOM 655 N N . TRP A 1 84 ? -0.741 16.268 -29.616 1.00 92.94 84 TRP A N 1
ATOM 656 C CA . TRP A 1 84 ? -1.777 17.088 -28.976 1.00 92.94 84 TRP A CA 1
ATOM 657 C C . TRP A 1 84 ? -3.005 16.281 -28.535 1.00 92.94 84 TRP A C 1
ATOM 659 O O . TRP A 1 84 ? -3.527 16.518 -27.451 1.00 92.94 84 TRP A O 1
ATOM 669 N N . ARG A 1 85 ? -3.438 15.285 -29.322 1.00 92.31 85 ARG A N 1
ATOM 670 C CA . ARG A 1 85 ? -4.552 14.392 -28.945 1.00 92.31 85 ARG A CA 1
ATOM 671 C C . ARG A 1 85 ? -4.151 13.483 -27.788 1.00 92.31 85 ARG A C 1
ATOM 673 O O . ARG A 1 85 ? -4.950 13.248 -26.891 1.00 92.31 85 ARG A O 1
ATOM 680 N N . VAL A 1 86 ? -2.909 12.998 -27.801 1.00 92.94 86 VAL A N 1
ATOM 681 C CA . VAL A 1 86 ? -2.363 12.170 -26.718 1.00 92.94 86 VAL A CA 1
ATOM 682 C C . VAL A 1 86 ? -2.227 12.991 -25.440 1.00 92.94 86 VAL A C 1
ATOM 684 O O . VAL A 1 86 ? -2.682 12.544 -24.395 1.00 92.94 86 VAL A O 1
ATOM 687 N N . ALA A 1 87 ? -1.684 14.209 -25.523 1.00 93.00 87 ALA A N 1
ATOM 688 C CA . ALA A 1 87 ? -1.592 15.115 -24.381 1.00 93.00 87 ALA A CA 1
ATOM 689 C C . ALA A 1 87 ? -2.977 15.427 -23.795 1.00 93.00 87 ALA A C 1
ATOM 691 O O . ALA A 1 87 ? -3.172 15.286 -22.591 1.00 93.00 87 ALA A O 1
ATOM 692 N N . ALA A 1 88 ? -3.960 15.753 -24.641 1.00 95.31 88 ALA A N 1
ATOM 693 C CA . ALA A 1 88 ? -5.338 15.962 -24.202 1.00 95.31 88 ALA A CA 1
ATOM 694 C C . ALA A 1 88 ? -5.930 14.710 -23.530 1.00 95.31 88 ALA A C 1
ATOM 696 O O . ALA A 1 88 ? -6.577 14.824 -22.494 1.00 95.31 88 ALA A O 1
ATOM 697 N N . GLY A 1 89 ? -5.663 13.516 -24.068 1.00 95.94 89 GLY A N 1
ATOM 698 C CA . GLY A 1 89 ? -6.088 12.249 -23.470 1.00 95.94 89 GLY A CA 1
ATOM 699 C C . GLY A 1 89 ? -5.461 11.986 -22.098 1.00 95.94 89 GLY A C 1
ATOM 700 O O . GLY A 1 89 ? -6.163 11.569 -21.181 1.00 95.94 89 GLY A O 1
ATOM 701 N N . VAL A 1 90 ? -4.167 12.275 -21.930 1.00 95.25 90 VAL A N 1
ATOM 702 C CA . VAL A 1 90 ? -3.472 12.154 -20.636 1.00 95.25 90 VAL A CA 1
ATOM 703 C C . VAL A 1 90 ? -4.065 13.121 -19.613 1.00 95.25 90 VAL A C 1
ATOM 705 O O . VAL A 1 90 ? -4.361 12.712 -18.494 1.00 95.25 90 VAL A O 1
ATOM 708 N N . VAL A 1 91 ? -4.291 14.380 -20.000 1.00 96.44 91 VAL A N 1
ATOM 709 C CA . VAL A 1 91 ? -4.908 15.392 -19.128 1.00 96.44 91 VAL A CA 1
ATOM 710 C C . VAL A 1 91 ? -6.331 14.986 -18.743 1.00 96.44 91 VAL A C 1
ATOM 712 O O . VAL A 1 91 ? -6.686 15.043 -17.569 1.00 96.44 91 VAL A O 1
ATOM 715 N N . ALA A 1 92 ? -7.134 14.516 -19.699 1.00 96.44 92 ALA A N 1
ATOM 716 C CA . ALA A 1 92 ? -8.488 14.041 -19.434 1.00 96.44 92 ALA A CA 1
ATOM 717 C C . ALA A 1 92 ? -8.492 12.844 -18.472 1.00 96.44 92 ALA A C 1
ATOM 719 O O . ALA A 1 92 ? -9.244 12.842 -17.500 1.00 96.44 92 ALA A O 1
ATOM 720 N N . LEU A 1 93 ? -7.618 11.856 -18.692 1.00 96.62 93 LEU A N 1
ATOM 721 C CA . LEU A 1 93 ? -7.492 10.694 -17.812 1.00 96.62 93 LEU A CA 1
ATOM 722 C C . LEU A 1 93 ? -7.051 11.096 -16.399 1.00 96.62 93 LEU A C 1
ATOM 724 O O . LEU A 1 93 ? -7.554 10.554 -15.418 1.00 96.62 93 LEU A O 1
ATOM 728 N N . PHE A 1 94 ? -6.146 12.068 -16.290 1.00 95.44 94 PHE A N 1
ATOM 729 C CA . PHE A 1 94 ? -5.708 12.608 -15.009 1.00 95.44 94 PHE A CA 1
ATOM 730 C C . PHE A 1 94 ? -6.856 13.288 -14.250 1.00 95.44 94 PHE A C 1
ATOM 732 O O . PHE A 1 94 ? -7.049 13.023 -13.065 1.00 95.44 94 PHE A O 1
ATOM 739 N N . ILE A 1 95 ? -7.675 14.092 -14.937 1.00 95.19 95 ILE A N 1
ATOM 740 C CA . ILE A 1 95 ? -8.874 14.708 -14.348 1.00 95.19 95 ILE A CA 1
ATOM 741 C C . ILE A 1 95 ? -9.867 13.630 -13.895 1.00 95.19 95 ILE A C 1
ATOM 743 O O . ILE A 1 95 ? -10.370 13.698 -12.776 1.00 95.19 95 ILE A O 1
ATOM 747 N N . VAL A 1 96 ? -10.109 12.604 -14.718 1.00 95.19 96 VAL A N 1
ATOM 748 C CA . VAL A 1 96 ? -10.978 11.471 -14.355 1.00 95.19 96 VAL A CA 1
ATOM 749 C C . VAL A 1 96 ? -10.457 10.745 -13.114 1.00 95.19 96 VAL A C 1
ATOM 751 O O . VAL A 1 96 ? -11.250 10.405 -12.243 1.00 95.19 96 VAL A O 1
ATOM 754 N N . ALA A 1 97 ? -9.143 10.546 -12.988 1.00 92.06 97 ALA A N 1
ATOM 755 C CA . ALA A 1 97 ? -8.550 9.926 -11.805 1.00 92.06 97 ALA A CA 1
ATOM 756 C C . ALA A 1 97 ? -8.756 10.774 -10.536 1.00 92.06 97 ALA A C 1
ATOM 758 O O . ALA A 1 97 ? -9.111 10.229 -9.490 1.00 92.06 97 ALA A O 1
ATOM 759 N N . ILE A 1 98 ? -8.591 12.100 -10.627 1.00 91.25 98 ILE A N 1
ATOM 760 C CA . ILE A 1 98 ? -8.843 13.025 -9.508 1.00 91.25 98 ILE A CA 1
ATOM 761 C C . ILE A 1 98 ? -10.316 12.981 -9.091 1.00 91.25 98 ILE A C 1
ATOM 763 O O . ILE A 1 98 ? -10.619 12.858 -7.905 1.00 91.25 98 ILE A O 1
ATOM 767 N N . LEU A 1 99 ? -11.231 13.048 -10.059 1.00 90.00 99 LEU A N 1
ATOM 768 C CA . LEU A 1 99 ? -12.668 12.979 -9.795 1.00 90.00 99 LEU A CA 1
ATOM 769 C C . LEU A 1 99 ? -13.077 11.608 -9.243 1.00 90.00 99 LEU A C 1
ATOM 771 O O . LEU A 1 99 ? -13.898 11.537 -8.341 1.00 90.00 99 LEU A O 1
ATOM 775 N N . GLY A 1 100 ? -12.475 10.517 -9.719 1.00 87.88 100 GLY A N 1
ATOM 776 C CA . GLY A 1 100 ? -12.714 9.177 -9.181 1.00 87.88 100 GLY A CA 1
ATOM 777 C C . GLY A 1 100 ? -12.271 9.042 -7.724 1.00 87.88 100 GLY A C 1
ATOM 778 O O . GLY A 1 100 ? -12.926 8.359 -6.942 1.00 87.88 100 GLY A O 1
ATOM 779 N N . MET A 1 101 ? -11.211 9.748 -7.324 1.00 85.94 101 MET A N 1
ATOM 780 C CA . MET A 1 101 ? -10.711 9.725 -5.950 1.00 85.94 101 MET A CA 1
ATOM 781 C C . MET A 1 101 ? -11.675 10.366 -4.940 1.00 85.94 101 MET A C 1
ATOM 783 O O . MET A 1 101 ? -11.622 10.005 -3.766 1.00 85.94 101 MET A O 1
ATOM 787 N N . SER A 1 102 ? -12.576 11.264 -5.362 1.00 77.62 102 SER A N 1
ATOM 788 C CA . SER A 1 102 ? -13.608 11.818 -4.468 1.00 77.62 102 SER A CA 1
ATOM 789 C C . SER A 1 102 ? -14.727 10.819 -4.154 1.00 77.62 102 SER A C 1
ATOM 791 O O . SER A 1 102 ? -15.379 10.941 -3.121 1.00 77.62 102 SER A O 1
ATOM 793 N N . VAL A 1 103 ? -14.918 9.814 -5.014 1.00 80.19 103 VAL A N 1
ATOM 794 C CA . VAL A 1 103 ? -15.917 8.744 -4.852 1.00 80.19 103 VAL A CA 1
ATOM 795 C C . VAL A 1 103 ? -15.383 7.602 -3.977 1.00 80.19 103 VAL A C 1
ATOM 797 O O . VAL A 1 103 ? -16.150 6.794 -3.457 1.00 80.19 103 VAL A O 1
ATOM 800 N N . VAL A 1 104 ? -14.063 7.524 -3.780 1.00 77.62 104 VAL A N 1
ATOM 801 C CA . VAL A 1 104 ? -13.447 6.498 -2.935 1.00 77.62 104 VAL A CA 1
ATOM 802 C C . VAL A 1 104 ? -13.654 6.856 -1.467 1.00 77.62 104 VAL A C 1
ATOM 804 O O . VAL A 1 104 ? -13.059 7.802 -0.946 1.00 77.62 104 VAL A O 1
ATOM 807 N N . ASN A 1 105 ? -14.465 6.054 -0.777 1.00 66.56 105 ASN A N 1
ATOM 808 C CA . ASN A 1 105 ? -14.600 6.130 0.672 1.00 66.56 105 ASN A CA 1
ATOM 809 C C . ASN A 1 105 ? -13.234 5.889 1.325 1.00 66.56 105 ASN A C 1
ATOM 811 O O . ASN A 1 105 ? -12.640 4.817 1.196 1.00 66.56 105 ASN A O 1
ATOM 815 N N . LYS A 1 106 ? -12.721 6.905 2.023 1.00 61.62 106 LYS A N 1
ATOM 816 C CA . LYS A 1 106 ? -11.457 6.821 2.756 1.00 61.62 106 LYS A CA 1
ATOM 817 C C . LYS A 1 106 ? -11.678 6.032 4.040 1.00 61.62 106 LYS A C 1
ATOM 819 O O . LYS A 1 106 ? -11.982 6.599 5.085 1.00 61.62 106 LYS A O 1
ATOM 824 N N . GLN A 1 107 ? -11.534 4.718 3.956 1.00 57.50 107 GLN A N 1
ATOM 825 C CA . GLN A 1 107 ? -11.565 3.858 5.127 1.00 57.50 107 GLN A CA 1
ATOM 826 C C . GLN A 1 107 ? -10.189 3.895 5.803 1.00 57.50 107 GLN A C 1
ATOM 828 O O . GLN A 1 107 ? -9.230 3.302 5.318 1.00 57.50 107 GLN A O 1
ATOM 833 N N . PHE A 1 108 ? -10.082 4.669 6.887 1.00 54.28 108 PHE A N 1
ATOM 834 C CA . PHE A 1 108 ? -8.814 4.917 7.586 1.00 54.28 108 PHE A CA 1
ATOM 835 C C . PHE A 1 108 ? -8.277 3.661 8.291 1.00 54.28 108 PHE A C 1
ATOM 837 O O . PHE A 1 108 ? -7.071 3.508 8.447 1.00 54.28 108 PHE A O 1
ATOM 844 N N . PHE A 1 109 ? -9.175 2.741 8.645 1.00 52.28 109 PHE A N 1
ATOM 845 C CA . PHE A 1 109 ? -8.870 1.394 9.108 1.00 52.28 109 PHE A CA 1
ATOM 846 C C . PHE A 1 109 ? -9.992 0.452 8.640 1.00 52.28 109 PHE A C 1
ATOM 848 O O . PHE A 1 109 ? -11.163 0.847 8.712 1.00 52.28 109 PHE A O 1
ATOM 855 N N . PRO A 1 110 ? -9.690 -0.765 8.147 1.00 57.03 110 PRO A N 1
ATOM 856 C CA . PRO A 1 110 ? -10.721 -1.787 7.985 1.00 57.03 110 PRO A CA 1
ATOM 857 C C . PRO A 1 110 ? -11.439 -1.965 9.327 1.00 57.03 110 PRO A C 1
ATOM 859 O O . PRO A 1 110 ? -10.814 -1.837 10.382 1.00 57.03 110 PRO A O 1
ATOM 862 N N . THR A 1 111 ? -12.751 -2.200 9.301 1.00 54.06 111 THR A N 1
ATOM 863 C CA . THR A 1 111 ? -13.476 -2.599 10.511 1.00 54.06 111 THR A CA 1
ATOM 864 C C . THR A 1 111 ? -12.749 -3.809 11.071 1.00 54.06 111 THR A C 1
ATOM 866 O O . THR A 1 111 ? -12.639 -4.813 10.379 1.00 54.06 111 THR A O 1
ATOM 869 N N . SER A 1 112 ? -12.155 -3.681 12.257 1.00 50.38 112 SER A N 1
ATOM 870 C CA . SER A 1 112 ? -11.467 -4.797 12.896 1.00 50.38 112 SER A CA 1
ATOM 871 C C . SER A 1 112 ? -12.448 -5.959 12.979 1.00 50.38 112 SER A C 1
ATOM 873 O O . SER A 1 112 ? -13.429 -5.866 13.710 1.00 50.38 112 SER A O 1
ATOM 875 N N . ASP A 1 113 ? -12.173 -7.045 12.260 1.00 54.34 113 ASP A N 1
ATOM 876 C CA . ASP A 1 113 ? -12.987 -8.269 12.238 1.00 54.34 113 ASP A CA 1
ATOM 877 C C . ASP A 1 113 ? -12.879 -9.054 13.563 1.00 54.34 113 ASP A C 1
ATOM 879 O O . ASP A 1 113 ? -12.914 -10.286 13.594 1.00 54.34 113 ASP A O 1
ATOM 883 N N . ARG A 1 114 ? -12.667 -8.355 14.686 1.00 64.25 114 ARG A N 1
ATOM 884 C CA . ARG A 1 114 ? -12.573 -8.980 15.998 1.00 64.25 114 ARG A CA 1
ATOM 885 C C . ARG A 1 114 ? -13.978 -9.332 16.479 1.00 64.25 114 ARG A C 1
ATOM 887 O O . ARG A 1 114 ? -14.829 -8.448 16.533 1.00 64.25 114 ARG A O 1
ATOM 894 N N . PRO A 1 115 ? -14.213 -10.577 16.921 1.00 67.06 115 PRO A N 1
ATOM 895 C CA . PRO A 1 115 ? -15.471 -10.989 17.540 1.00 67.06 115 PRO A CA 1
ATOM 896 C C . PRO A 1 115 ? -15.578 -10.493 18.998 1.00 67.06 115 PRO A C 1
ATOM 898 O O . PRO A 1 115 ? -16.086 -11.200 19.863 1.00 67.06 115 PRO A O 1
ATOM 901 N N . GLU A 1 116 ? -15.051 -9.303 19.288 1.00 70.12 116 GLU A N 1
ATOM 902 C CA . GLU A 1 116 ? -15.033 -8.677 20.610 1.00 70.12 116 GLU A CA 1
ATOM 903 C C . GLU A 1 116 ? -15.918 -7.430 20.549 1.00 70.12 116 GLU A C 1
ATOM 905 O O . GLU A 1 116 ? -15.713 -6.558 19.704 1.00 70.12 116 GLU A O 1
ATOM 910 N N . VAL A 1 117 ? -16.908 -7.343 21.437 1.00 73.38 117 VAL A N 1
ATOM 911 C CA . VAL A 1 117 ? -17.800 -6.184 21.544 1.00 73.38 117 VAL A CA 1
ATOM 912 C C . VAL A 1 117 ? -17.564 -5.518 22.886 1.00 73.38 117 VAL A C 1
ATOM 914 O O . VAL A 1 117 ? -17.562 -6.174 23.926 1.00 73.38 117 VAL A O 1
ATOM 917 N N . LEU A 1 118 ? -17.379 -4.203 22.851 1.00 74.94 118 LEU A N 1
ATOM 918 C CA . LEU A 1 118 ? -17.250 -3.379 24.038 1.00 74.94 118 LEU A CA 1
ATOM 919 C C . LEU A 1 118 ? -18.558 -2.671 24.343 1.00 74.94 118 LEU A C 1
ATOM 921 O O . LEU A 1 118 ? -19.142 -2.032 23.472 1.00 74.94 118 LEU A O 1
ATOM 925 N N . VAL A 1 119 ? -18.987 -2.780 25.596 1.00 79.06 119 VAL A N 1
ATOM 926 C CA . VAL A 1 119 ? -20.185 -2.121 26.109 1.00 79.06 119 VAL A CA 1
ATOM 927 C C . VAL A 1 119 ? -19.761 -1.206 27.245 1.00 79.06 119 VAL A C 1
ATOM 929 O O . VAL A 1 119 ? -19.281 -1.673 28.276 1.00 79.06 119 VAL A O 1
ATOM 932 N N . GLU A 1 120 ? -19.935 0.094 27.043 1.00 80.38 120 GLU A N 1
ATOM 933 C CA . GLU A 1 120 ? -19.688 1.112 28.056 1.00 80.38 120 GLU A CA 1
ATOM 934 C C . GLU A 1 120 ? -21.005 1.494 28.733 1.00 80.38 120 GLU A C 1
ATOM 936 O O . GLU A 1 120 ? -22.014 1.747 28.072 1.00 80.38 120 GLU A O 1
ATOM 941 N N . VAL A 1 121 ? -21.010 1.487 30.066 1.00 80.69 121 VAL A N 1
ATOM 942 C CA . VAL A 1 121 ? -22.202 1.745 30.877 1.00 80.69 121 VAL A CA 1
ATOM 943 C C . VAL A 1 121 ? -21.903 2.916 31.795 1.00 80.69 121 VAL A C 1
ATOM 945 O O . VAL A 1 121 ? -21.172 2.770 32.772 1.00 80.69 121 VAL A O 1
ATOM 948 N N . GLN A 1 122 ? -22.494 4.069 31.492 1.00 81.75 122 GLN A N 1
ATOM 949 C CA . GLN A 1 122 ? -22.308 5.289 32.270 1.00 81.75 122 GLN A CA 1
ATOM 950 C C . GLN A 1 122 ? -23.588 5.647 33.031 1.00 81.75 122 GLN A C 1
ATOM 952 O O . GLN A 1 122 ? -24.663 5.789 32.448 1.00 81.75 122 GLN A O 1
ATOM 957 N N . LEU A 1 123 ? -23.470 5.765 34.355 1.00 84.06 123 LEU A N 1
ATOM 958 C CA . LEU A 1 123 ? -24.550 6.190 35.250 1.00 84.06 123 LEU A CA 1
ATOM 959 C C . LEU A 1 123 ? -24.445 7.696 35.548 1.00 84.06 123 LEU A C 1
ATOM 961 O O . LEU A 1 123 ? -23.362 8.266 35.412 1.00 84.06 123 LEU A O 1
ATOM 965 N N . PRO A 1 124 ? -25.539 8.353 35.982 1.00 83.62 124 PRO A N 1
ATOM 966 C CA . PRO A 1 124 ? -25.498 9.751 36.402 1.00 83.62 124 PRO A CA 1
ATOM 967 C C . PRO A 1 124 ? -24.455 10.002 37.501 1.00 83.62 124 PRO A C 1
ATOM 969 O O . PRO A 1 124 ? -24.287 9.180 38.410 1.00 83.62 124 PRO A O 1
ATOM 972 N N . TYR A 1 125 ? -23.799 11.166 37.444 1.00 72.94 125 TYR A N 1
ATOM 973 C CA . TYR A 1 125 ? -22.838 11.618 38.454 1.00 72.94 125 TYR A CA 1
ATOM 974 C C . TYR A 1 125 ? -23.448 11.574 39.865 1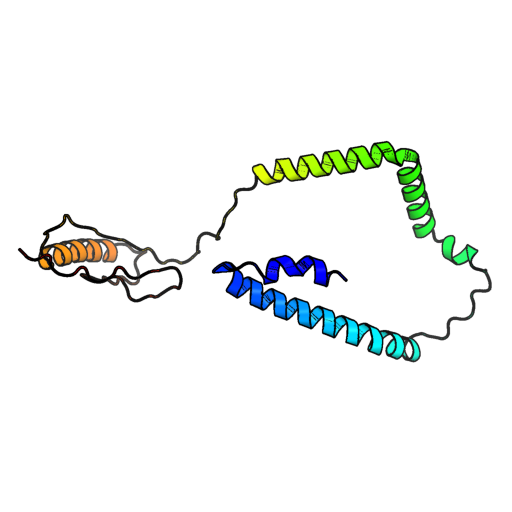.00 72.94 125 TYR A C 1
ATOM 976 O O . TYR A 1 125 ? -24.586 11.993 40.072 1.00 72.94 125 TYR A O 1
ATOM 984 N N . GLY A 1 126 ? -22.687 11.053 40.832 1.00 75.94 126 GLY A N 1
ATOM 985 C CA . GLY A 1 126 ? -23.136 10.868 42.219 1.00 75.94 126 GLY A CA 1
ATOM 986 C C . GLY A 1 126 ? -23.785 9.510 42.520 1.00 75.94 126 GLY A C 1
ATOM 987 O O . GLY A 1 126 ? -24.164 9.262 43.664 1.00 75.94 126 GLY A O 1
ATOM 988 N N . SER A 1 127 ? -23.892 8.609 41.537 1.00 81.62 127 SER A N 1
ATOM 989 C CA . SER A 1 127 ? -24.317 7.222 41.776 1.00 81.62 127 SER A CA 1
ATOM 990 C C . SER A 1 127 ? -23.269 6.472 42.606 1.00 81.62 127 SER A C 1
ATOM 992 O O . SER A 1 127 ? -22.069 6.572 42.349 1.00 81.62 127 SER A O 1
ATOM 994 N N . SER A 1 128 ? -23.703 5.695 43.602 1.00 84.00 128 SER A N 1
ATOM 995 C CA . SER A 1 128 ? -22.773 4.900 44.409 1.00 84.00 128 SER A CA 1
ATOM 996 C C . SER A 1 128 ? -22.173 3.756 43.589 1.00 84.00 128 SER A C 1
ATOM 998 O O . SER A 1 128 ? -22.830 3.184 42.718 1.00 84.00 128 SER A O 1
ATOM 1000 N N . ILE A 1 129 ? -20.952 3.333 43.933 1.00 81.75 129 ILE A N 1
ATOM 1001 C CA . ILE A 1 129 ? -20.304 2.182 43.283 1.00 81.75 129 ILE A CA 1
ATOM 1002 C C . ILE A 1 129 ? -21.174 0.916 43.345 1.00 81.75 129 ILE A C 1
ATOM 1004 O O . ILE A 1 129 ? -21.205 0.133 42.403 1.00 81.75 129 ILE A O 1
ATOM 1008 N N . SER A 1 130 ? -21.960 0.752 44.415 1.00 82.44 130 SER A N 1
ATOM 1009 C CA . SER A 1 130 ? -22.910 -0.353 44.564 1.00 82.44 130 SER A CA 1
ATOM 1010 C C . SER A 1 130 ? -24.041 -0.327 43.529 1.00 82.44 130 SER A C 1
ATOM 1012 O O . SER A 1 130 ? -24.472 -1.390 43.083 1.00 82.44 130 SER A O 1
ATOM 1014 N N . GLN A 1 131 ? -24.501 0.856 43.110 1.00 83.94 131 GLN A N 1
ATOM 1015 C CA . GLN A 1 131 ? -25.502 0.999 42.049 1.00 83.94 131 GLN A CA 1
ATOM 1016 C C . GLN A 1 131 ? -24.903 0.661 40.681 1.00 83.94 131 GLN A C 1
ATOM 1018 O O . GLN A 1 131 ? -25.533 -0.061 39.906 1.00 83.94 131 GLN A O 1
ATOM 1023 N N . THR A 1 132 ? -23.667 1.093 40.421 1.00 85.81 132 THR A N 1
ATOM 1024 C CA . THR A 1 132 ? -22.921 0.728 39.207 1.00 85.81 132 THR A CA 1
ATOM 1025 C C . THR A 1 132 ? -22.681 -0.773 39.119 1.00 85.81 132 THR A C 1
ATOM 1027 O O . THR A 1 132 ? -22.975 -1.373 38.084 1.00 85.81 132 THR A O 1
ATOM 1030 N N . SER A 1 133 ? -22.263 -1.415 40.213 1.00 85.56 133 SER A N 1
ATOM 1031 C CA . SER A 1 133 ? -22.097 -2.871 40.262 1.00 85.56 133 SER A CA 1
ATOM 1032 C C . SER A 1 133 ? -23.406 -3.619 40.017 1.00 85.56 133 SER A C 1
ATOM 1034 O O . SER A 1 133 ? -23.427 -4.605 39.283 1.00 85.56 133 SER A O 1
ATOM 1036 N N . ALA A 1 134 ? -24.519 -3.142 40.582 1.00 87.12 134 ALA A N 1
ATOM 1037 C CA . ALA A 1 134 ? -25.827 -3.757 40.369 1.00 87.12 134 ALA A CA 1
ATOM 1038 C C . ALA A 1 134 ? -26.312 -3.619 38.914 1.00 87.12 134 ALA A C 1
ATOM 1040 O O . ALA A 1 134 ? -26.931 -4.541 38.378 1.00 87.12 134 ALA A O 1
ATOM 1041 N N . ALA A 1 135 ? -26.038 -2.485 38.264 1.00 86.62 135 ALA A N 1
ATOM 1042 C CA . ALA A 1 135 ? -26.354 -2.276 36.854 1.00 86.62 135 ALA A CA 1
ATOM 1043 C C . ALA A 1 135 ? -25.491 -3.163 35.939 1.00 86.62 135 ALA A C 1
ATOM 1045 O O . ALA A 1 135 ? -26.033 -3.835 35.060 1.00 86.62 135 ALA A O 1
ATOM 1046 N N . ALA A 1 136 ? -24.181 -3.231 36.193 1.00 87.25 136 ALA A N 1
ATOM 1047 C CA . ALA A 1 136 ? -23.254 -4.087 35.454 1.00 87.25 136 ALA A CA 1
ATOM 1048 C C . ALA A 1 136 ? -23.638 -5.574 35.565 1.00 87.25 136 ALA A C 1
ATOM 1050 O O . ALA A 1 136 ? -23.745 -6.252 34.545 1.00 87.25 136 ALA A O 1
ATOM 1051 N N . ALA A 1 137 ? -23.969 -6.052 36.770 1.00 86.69 137 ALA A N 1
ATOM 1052 C CA . ALA A 1 137 ? -24.390 -7.436 36.998 1.00 86.69 137 ALA A CA 1
ATOM 1053 C C . ALA A 1 137 ? -25.676 -7.808 36.233 1.00 86.69 137 ALA A C 1
ATOM 1055 O O . ALA A 1 137 ? -25.810 -8.925 35.735 1.00 86.69 137 ALA A O 1
ATOM 1056 N N . LYS A 1 138 ? -26.632 -6.875 36.091 1.00 88.50 138 LYS A N 1
ATOM 1057 C CA . LYS A 1 138 ? -27.846 -7.106 35.282 1.00 88.50 138 LYS A CA 1
ATOM 1058 C C . LYS A 1 138 ? -27.520 -7.304 33.803 1.00 88.50 138 LYS A C 1
ATOM 1060 O O . LYS A 1 138 ? -28.125 -8.161 33.158 1.00 88.50 138 LYS A O 1
ATOM 1065 N N . ILE A 1 139 ? -26.592 -6.509 33.277 1.00 87.56 139 ILE A N 1
ATOM 1066 C CA . ILE A 1 139 ? -26.152 -6.581 31.879 1.00 87.56 139 ILE A CA 1
ATOM 1067 C C . ILE A 1 139 ? -25.368 -7.873 31.649 1.00 87.56 139 ILE A C 1
ATOM 1069 O O . ILE A 1 139 ? -25.653 -8.591 30.693 1.00 87.56 139 ILE A O 1
ATOM 1073 N N . GLU A 1 140 ? -24.465 -8.223 32.563 1.00 86.50 140 GLU A N 1
ATOM 1074 C CA . GLU A 1 140 ? -23.704 -9.471 32.528 1.00 86.50 140 GLU A CA 1
ATOM 1075 C C . GLU A 1 140 ? -24.627 -10.699 32.495 1.00 86.50 140 GLU A C 1
ATOM 1077 O O . GLU A 1 140 ? -24.510 -11.542 31.604 1.00 86.50 140 GLU A O 1
ATOM 1082 N N . HIS A 1 141 ? -25.618 -10.769 33.388 1.00 87.62 141 HIS A N 1
ATOM 1083 C CA . HIS A 1 141 ? -26.585 -11.871 33.401 1.00 87.62 141 HIS A CA 1
ATOM 1084 C C . HIS A 1 141 ? -27.481 -11.926 32.159 1.00 87.62 141 HIS A C 1
ATOM 1086 O O . HIS A 1 141 ? -27.978 -12.991 31.780 1.00 87.62 141 HIS A O 1
ATOM 1092 N N . TRP A 1 142 ? -27.759 -10.785 31.530 1.00 88.88 142 TRP A N 1
ATOM 1093 C CA . TRP A 1 142 ? -28.480 -10.769 30.262 1.00 88.88 142 TRP A CA 1
ATOM 1094 C C . TRP A 1 142 ? -27.601 -11.264 29.106 1.00 88.88 142 TRP A C 1
ATOM 1096 O O . TRP A 1 142 ? -28.082 -12.058 28.296 1.00 88.88 142 TRP A O 1
ATOM 1106 N N . LEU A 1 143 ? -26.323 -10.876 29.076 1.00 86.62 143 LEU A N 1
ATOM 1107 C CA . LEU A 1 143 ? -25.349 -11.310 28.071 1.00 86.62 143 LEU A CA 1
ATOM 1108 C C . LEU A 1 143 ? -25.047 -12.808 28.163 1.00 86.62 143 LEU A C 1
ATOM 1110 O O . LEU A 1 143 ? -25.020 -13.471 27.136 1.00 86.62 143 LEU A O 1
ATOM 1114 N N . GLN A 1 144 ? -24.928 -13.369 29.369 1.00 85.19 144 GLN A N 1
ATOM 1115 C CA . GLN A 1 144 ? -24.713 -14.812 29.579 1.00 85.19 144 GLN A CA 1
ATOM 1116 C C . GLN A 1 144 ? -25.829 -15.701 28.999 1.00 85.19 144 GLN A C 1
ATOM 1118 O O . GLN A 1 144 ? -25.627 -16.897 28.804 1.00 85.19 144 GLN A O 1
ATOM 1123 N N . ARG A 1 145 ? -27.018 -15.139 28.740 1.00 87.38 145 ARG A N 1
ATOM 1124 C CA . ARG A 1 145 ? -28.136 -15.857 28.109 1.00 87.38 145 ARG A CA 1
ATOM 1125 C C . ARG A 1 145 ? -28.079 -15.843 26.580 1.00 87.38 145 ARG A C 1
ATOM 1127 O O . ARG A 1 145 ? -28.872 -16.547 25.961 1.00 87.38 145 ARG A O 1
ATOM 1134 N N . GLN A 1 146 ? -27.185 -15.056 25.981 1.00 88.50 146 GLN A N 1
ATOM 1135 C CA . GLN A 1 146 ? -27.028 -14.972 24.532 1.00 88.50 146 GLN A CA 1
ATOM 1136 C C . GLN A 1 146 ? -26.013 -16.022 24.051 1.00 88.50 146 GLN A C 1
ATOM 1138 O O . GLN A 1 146 ? -24.909 -16.091 24.597 1.00 88.50 146 GLN A O 1
ATOM 1143 N N . PRO A 1 147 ? -26.338 -16.838 23.035 1.00 81.56 147 PRO A N 1
ATOM 1144 C CA . PRO A 1 147 ? -25.439 -17.879 22.533 1.00 81.56 147 PRO A CA 1
ATOM 1145 C C . PRO A 1 147 ? -24.144 -17.328 21.904 1.00 81.56 147 PRO A C 1
ATOM 1147 O O . PRO A 1 147 ? -23.158 -18.059 21.784 1.00 81.56 147 PRO A O 1
ATOM 1150 N N . GLU A 1 148 ? -24.117 -16.052 21.516 1.00 82.56 148 GLU A N 1
ATOM 1151 C CA . GLU A 1 148 ? -22.958 -15.375 20.928 1.00 82.56 148 GLU A CA 1
ATOM 1152 C C . GLU A 1 148 ? -21.907 -14.951 21.972 1.00 82.56 148 GLU A C 1
ATOM 1154 O O . GLU A 1 148 ? -20.728 -14.801 21.641 1.00 82.56 148 GLU A O 1
ATOM 1159 N N . ALA A 1 149 ? -22.298 -14.785 23.240 1.00 79.50 149 ALA A N 1
ATOM 1160 C CA . ALA A 1 149 ? -21.434 -14.278 24.303 1.00 79.50 149 ALA A CA 1
ATOM 1161 C C . ALA A 1 149 ? -20.709 -15.422 25.038 1.00 79.50 149 ALA A C 1
ATOM 1163 O O . ALA A 1 149 ? -21.185 -15.947 26.042 1.00 79.50 149 ALA A O 1
ATOM 1164 N N . LYS A 1 150 ? -19.528 -15.818 24.543 1.00 80.00 150 LYS A N 1
ATOM 1165 C CA . LYS A 1 150 ? -18.737 -16.921 25.134 1.00 80.00 150 LYS A CA 1
ATOM 1166 C C . LYS A 1 150 ? -17.989 -16.540 26.412 1.00 80.00 150 LYS A C 1
ATOM 1168 O O . LYS A 1 150 ? -17.844 -17.368 27.305 1.00 80.00 150 LYS A O 1
ATOM 1173 N N . ILE A 1 151 ? -17.452 -15.324 26.459 1.00 80.38 151 ILE A N 1
ATOM 1174 C CA . ILE A 1 151 ? -16.657 -14.808 27.575 1.00 80.38 151 ILE A CA 1
ATOM 1175 C C . ILE A 1 151 ? -17.164 -13.400 27.859 1.00 80.38 151 ILE A C 1
ATOM 1177 O O . ILE A 1 151 ? -17.181 -12.559 26.962 1.00 80.38 151 ILE A O 1
ATOM 1181 N N . VAL A 1 152 ? -17.586 -13.160 29.098 1.00 82.00 152 VAL A N 1
ATOM 1182 C CA . VAL A 1 152 ? -18.050 -11.855 29.571 1.00 82.00 152 VAL A CA 1
ATOM 1183 C C . VAL A 1 152 ? -17.172 -11.461 30.751 1.00 82.00 152 VAL A C 1
ATOM 1185 O O . VAL A 1 152 ? -17.047 -12.224 31.704 1.00 82.00 152 VAL A O 1
ATOM 1188 N N . THR A 1 153 ? -16.561 -10.281 30.671 1.00 82.25 153 THR A N 1
ATOM 1189 C CA . THR A 1 153 ? -15.726 -9.717 31.736 1.00 82.25 153 THR A CA 1
ATOM 1190 C C . THR A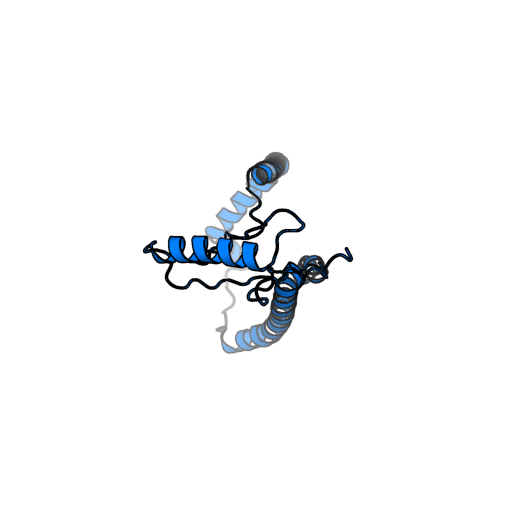 1 153 ? -16.170 -8.283 31.983 1.00 82.25 153 THR A C 1
ATOM 1192 O O . THR A 1 153 ? -16.212 -7.486 31.048 1.00 82.25 153 THR A O 1
ATOM 1195 N N . SER A 1 154 ? -16.489 -7.945 33.231 1.00 81.81 154 SER A N 1
ATOM 1196 C CA . SER A 1 154 ? -16.881 -6.591 33.633 1.00 81.81 154 SER A CA 1
ATOM 1197 C C . SER A 1 154 ? -15.775 -5.905 34.433 1.00 81.81 154 SER A C 1
ATOM 1199 O O . SER A 1 154 ? -15.235 -6.495 35.369 1.00 81.81 154 SER A O 1
ATOM 1201 N N . TYR A 1 155 ? -15.506 -4.638 34.128 1.00 78.94 155 TYR A N 1
ATOM 1202 C CA . TYR A 1 155 ? -14.651 -3.762 34.930 1.00 78.94 155 TYR A CA 1
ATOM 1203 C C . TYR A 1 155 ? -15.521 -2.649 35.518 1.00 78.94 155 TYR A C 1
ATOM 1205 O O . TYR A 1 155 ? -16.257 -1.991 34.787 1.00 78.94 155 TYR A O 1
ATOM 1213 N N . ILE A 1 156 ? -15.498 -2.485 36.843 1.00 80.12 156 ILE A N 1
ATOM 1214 C CA . ILE A 1 156 ? -16.363 -1.544 37.566 1.00 80.12 156 ILE A CA 1
ATOM 1215 C C . ILE A 1 156 ? -15.477 -0.577 38.352 1.00 80.12 156 ILE A C 1
ATOM 1217 O O . ILE A 1 156 ? -14.628 -1.006 39.129 1.00 80.12 156 ILE A O 1
ATOM 1221 N N . GLY A 1 157 ? -15.682 0.727 38.157 1.00 68.12 157 GLY A N 1
ATOM 1222 C CA . GLY A 1 157 ? -14.941 1.788 38.849 1.00 68.12 157 GLY A CA 1
ATOM 1223 C C . GLY A 1 157 ? -13.568 2.127 38.256 1.00 68.12 157 GLY A C 1
ATOM 1224 O O . GLY A 1 157 ? -12.984 3.129 38.655 1.00 68.12 157 GLY A O 1
ATOM 1225 N N . GLN A 1 158 ? -13.061 1.336 37.306 1.00 66.69 158 GLN A N 1
ATOM 1226 C CA . GLN A 1 158 ? -11.867 1.633 36.506 1.00 66.69 158 GLN A CA 1
ATOM 1227 C C . GLN A 1 158 ? -12.057 1.100 35.080 1.00 66.69 158 GLN A C 1
ATOM 1229 O O . GLN A 1 158 ? -12.742 0.090 34.892 1.00 66.69 158 GLN A O 1
ATOM 1234 N N . GLY A 1 159 ? -11.450 1.757 34.086 1.00 63.06 159 GLY A N 1
ATOM 1235 C CA . GLY A 1 159 ? -11.438 1.266 32.709 1.00 63.06 159 GLY A CA 1
ATOM 1236 C C . GLY A 1 159 ? -10.743 -0.095 32.577 1.00 63.06 159 GLY A C 1
ATOM 1237 O O . GLY A 1 159 ? -9.897 -0.467 33.393 1.00 63.06 159 GLY A O 1
ATOM 1238 N N . ALA A 1 160 ? -11.090 -0.850 31.531 1.00 62.34 160 ALA A N 1
ATOM 1239 C CA . ALA A 1 160 ? -10.448 -2.131 31.251 1.00 62.34 160 ALA A CA 1
ATOM 1240 C C . ALA A 1 160 ? -8.919 -1.963 31.090 1.00 62.34 160 ALA A C 1
ATOM 1242 O O . ALA A 1 160 ? -8.467 -0.977 30.493 1.00 62.34 160 ALA A O 1
ATOM 1243 N N . PRO A 1 161 ? -8.099 -2.915 31.580 1.00 61.50 161 PRO A N 1
ATOM 1244 C CA . PRO A 1 161 ? -6.661 -2.888 31.362 1.00 61.50 161 PRO A CA 1
ATOM 1245 C C . PRO A 1 161 ? -6.391 -2.889 29.861 1.00 61.50 161 PRO A C 1
ATOM 1247 O O . PRO A 1 161 ? -7.043 -3.605 29.109 1.00 61.50 161 PRO A O 1
ATOM 1250 N N . ARG A 1 162 ? -5.434 -2.073 29.417 1.00 59.28 162 ARG A N 1
ATOM 1251 C CA . ARG A 1 162 ? -5.167 -1.839 27.994 1.00 59.28 162 ARG A CA 1
ATOM 1252 C C . ARG A 1 162 ? -4.876 -3.153 27.259 1.00 59.28 162 ARG A C 1
ATOM 1254 O O . ARG A 1 162 ? -3.764 -3.668 27.327 1.00 59.28 162 ARG A O 1
ATOM 1261 N N . PHE A 1 163 ? -5.867 -3.670 26.534 1.00 63.47 163 PHE A N 1
ATOM 1262 C CA . PHE A 1 163 ? -5.762 -4.930 25.789 1.00 63.47 163 PHE A CA 1
ATOM 1263 C C . PHE A 1 163 ? -5.560 -4.724 24.276 1.00 63.47 163 PHE A C 1
ATOM 1265 O O . PHE A 1 163 ? -5.217 -5.665 23.561 1.00 63.47 163 PHE A O 1
ATOM 1272 N N . TYR A 1 164 ? -5.687 -3.486 23.780 1.00 57.56 164 TYR A N 1
ATOM 1273 C CA . TYR A 1 164 ? -5.205 -3.078 22.458 1.00 57.56 164 TYR A CA 1
ATOM 1274 C C . TYR A 1 164 ? -4.687 -1.636 22.458 1.00 57.56 164 TYR A C 1
ATOM 1276 O O . TYR A 1 164 ? -5.098 -0.795 23.255 1.00 57.56 164 TYR A O 1
ATOM 1284 N N . LEU A 1 165 ? -3.766 -1.344 21.535 1.00 55.06 165 LEU A N 1
ATOM 1285 C CA . LEU A 1 165 ? -3.046 -0.067 21.454 1.00 55.06 165 LEU A CA 1
ATOM 1286 C C . LEU A 1 165 ? -3.958 1.162 21.326 1.00 55.06 165 LEU A C 1
ATOM 1288 O O . LEU A 1 165 ? -3.596 2.220 21.835 1.00 55.06 165 LEU A O 1
ATOM 1292 N N . ALA A 1 166 ? -5.125 1.024 20.696 1.00 55.00 166 ALA A N 1
ATOM 1293 C CA . ALA A 1 166 ? -6.090 2.110 20.517 1.00 55.00 166 ALA A CA 1
ATOM 1294 C C . ALA A 1 166 ? -7.097 2.270 21.676 1.00 55.00 166 ALA A C 1
ATOM 1296 O O . ALA A 1 166 ? -7.910 3.186 21.633 1.00 55.00 166 ALA A O 1
ATOM 1297 N N . MET A 1 167 ? -7.052 1.420 22.709 1.00 53.38 167 MET A N 1
ATOM 1298 C CA . MET A 1 167 ? -7.835 1.618 23.927 1.00 53.38 167 MET A CA 1
ATOM 1299 C C . MET A 1 167 ? -7.037 2.454 24.919 1.00 53.38 167 MET A C 1
ATOM 1301 O O . MET A 1 167 ? -5.988 2.017 25.399 1.00 53.38 167 MET A O 1
ATOM 1305 N N . ALA A 1 168 ? -7.540 3.640 25.241 1.00 54.00 168 ALA A N 1
ATOM 1306 C CA . ALA A 1 168 ? -7.134 4.351 26.441 1.00 54.00 168 ALA A CA 1
ATOM 1307 C C . ALA A 1 168 ? -8.034 3.867 27.591 1.00 54.00 168 ALA A C 1
ATOM 1309 O O . ALA A 1 168 ? -9.253 3.973 27.466 1.00 54.00 168 ALA A O 1
ATOM 1310 N N . PRO A 1 169 ? -7.481 3.294 28.671 1.00 55.75 169 PRO A N 1
ATOM 1311 C CA . PRO A 1 169 ? -8.261 3.020 29.869 1.00 55.75 169 PRO A CA 1
ATOM 1312 C C . PRO A 1 169 ? -8.783 4.342 30.438 1.00 55.75 169 PRO A C 1
ATOM 1314 O O . PRO A 1 169 ? -7.993 5.259 30.665 1.00 55.75 169 PRO A O 1
ATOM 1317 N N . GLU A 1 170 ? -10.089 4.426 30.677 1.00 56.28 170 GLU A N 1
ATOM 1318 C CA . GLU A 1 170 ? -10.678 5.473 31.517 1.00 56.28 170 GLU A CA 1
ATOM 1319 C C . GLU A 1 170 ? -9.981 5.449 32.888 1.00 56.28 170 GLU A C 1
ATOM 1321 O O . GLU A 1 170 ? -9.881 4.394 33.535 1.00 56.28 170 GLU A O 1
ATOM 1326 N N . LEU A 1 171 ? -9.432 6.596 33.298 1.00 54.84 171 LEU A N 1
ATOM 1327 C CA . LEU A 1 171 ? -8.765 6.734 34.589 1.00 54.84 171 LEU A CA 1
ATOM 1328 C C . LEU A 1 171 ? -9.811 6.669 35.713 1.00 54.84 171 LEU A C 1
ATOM 1330 O O . LEU A 1 171 ? -10.945 7.093 35.516 1.00 54.84 171 LEU A O 1
ATOM 1334 N N . PRO A 1 172 ? -9.455 6.155 36.902 1.00 53.34 172 PRO A N 1
ATOM 1335 C CA . PRO A 1 172 ? -10.368 6.158 38.037 1.00 53.34 172 PRO A CA 1
ATOM 1336 C C . PRO A 1 172 ? -10.694 7.607 38.414 1.00 53.34 172 PRO A C 1
ATOM 1338 O O . PRO A 1 172 ? -9.784 8.357 38.777 1.00 53.34 172 PRO A O 1
ATOM 1341 N N . ASP A 1 173 ? -11.967 7.995 38.348 1.00 57.53 173 ASP A N 1
ATOM 1342 C CA . ASP A 1 173 ? -12.391 9.315 38.812 1.00 57.53 173 ASP A CA 1
ATOM 1343 C C . ASP A 1 173 ? -12.176 9.416 40.334 1.00 57.53 173 ASP A C 1
ATOM 1345 O O . ASP A 1 173 ? -12.671 8.566 41.089 1.00 57.53 173 ASP A O 1
ATOM 1349 N N . PRO A 1 174 ? -11.430 10.426 40.827 1.00 52.75 174 PRO A N 1
ATOM 1350 C CA . PRO A 1 174 ? -11.291 10.637 42.258 1.00 52.75 174 PRO A CA 1
ATOM 1351 C C . PRO A 1 174 ? -12.660 10.987 42.864 1.00 52.75 174 PRO A C 1
ATOM 1353 O O . PRO A 1 174 ? -13.447 11.698 42.233 1.00 52.75 174 PRO A O 1
ATOM 1356 N N . PRO A 1 175 ? -12.967 10.529 44.092 1.00 49.53 175 PRO A N 1
ATOM 1357 C CA . PRO A 1 175 ? -14.214 10.895 44.752 1.00 49.53 175 PRO A CA 1
ATOM 1358 C C . PRO A 1 175 ? -14.300 12.422 44.870 1.00 49.53 175 PRO A C 1
ATOM 1360 O O . PRO A 1 175 ? -13.401 13.054 45.430 1.00 49.53 175 PRO A O 1
ATOM 1363 N N . SER A 1 176 ? -15.364 13.028 44.325 1.00 47.84 176 SER A N 1
ATOM 1364 C CA . SER A 1 176 ? -15.594 14.463 44.507 1.00 47.84 176 SER A CA 1
ATOM 1365 C C . SER A 1 176 ? -15.796 14.741 46.001 1.00 47.84 176 SER A C 1
ATOM 1367 O O . SER A 1 176 ? -16.558 14.001 46.630 1.00 47.84 176 SER A O 1
ATOM 1369 N N . PRO A 1 177 ? -15.174 15.781 46.575 1.00 41.19 177 PRO A N 1
ATOM 1370 C CA . PRO A 1 177 ? -15.329 16.090 47.986 1.00 41.19 177 PRO A CA 1
ATOM 1371 C C . PRO A 1 177 ? -16.708 16.713 48.212 1.00 41.19 177 PRO A C 1
ATOM 1373 O O . PRO A 1 177 ? -16.881 17.891 47.922 1.00 41.19 177 PRO A O 1
ATOM 1376 N N . ASN A 1 178 ? -17.664 15.922 48.704 1.00 38.88 178 ASN A N 1
ATOM 1377 C CA . ASN A 1 178 ? -18.862 16.379 49.416 1.00 38.88 178 ASN A CA 1
ATOM 1378 C C . ASN A 1 178 ? -19.223 15.349 50.487 1.00 38.88 178 ASN A C 1
ATOM 1380 O O . ASN A 1 178 ? -19.510 14.193 50.102 1.00 38.88 178 ASN A O 1
#

Organism: Klebsiella pneumoniae (NCBI:txid573)

pLDDT: mean 74.76, std 15.39, range [38.88, 96.62]

Sequence (178 aa):
MTAVGFMPNGFAQSTAGEYASNVFWIVGIALIASWIVAVIFTPWLGVHLLPDRKPVAAGHAALYDTPRYQRFRRLLTRVIAHKWRVAAGVVALFIVAILGMSVVNKQFFPTSDRPEVLVEVQLPYGSSISQTSAAAAKIEHWLQRQPEAKIVTSYIGQGAPRFYLAMAPELPDPPSPN